Protein AF-A0A9E1DV32-F1 (afdb_monomer)

Mean predicted aligned error: 9.3 Å

Foldseek 3Di:
DDPVVVVLVVVCVVQPVVVSVVVCVVAPPDDDDDADVVGDNDPVRLLVVLLVVVVVVDDLVNSCVSSVHDSVVSVCSNPPPD

pLDDT: mean 88.38, std 9.8, range [53.91, 97.62]

Sequence (82 aa):
MSENEVNLKLLESITGSEVFKQILEAFPGERLYIPGRGEFTSKQERNNAIRRDFYNGVDVDALAEKYKLSATSVYRIIND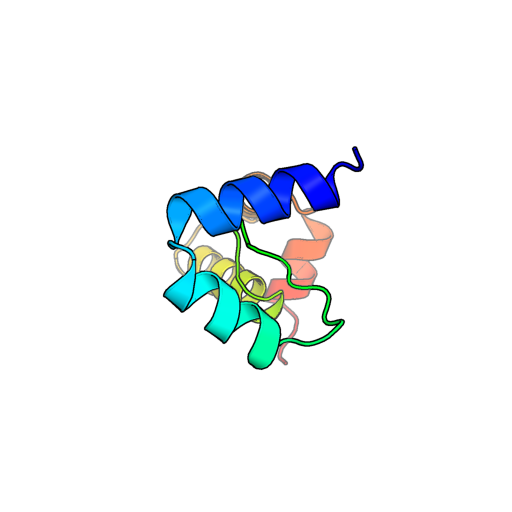RG

Nearest PDB structures (foldseek):
  2x48-assembly1_A  TM=7.943E-01  e=4.406E-01  Sulfolobus islandicus rod-shaped 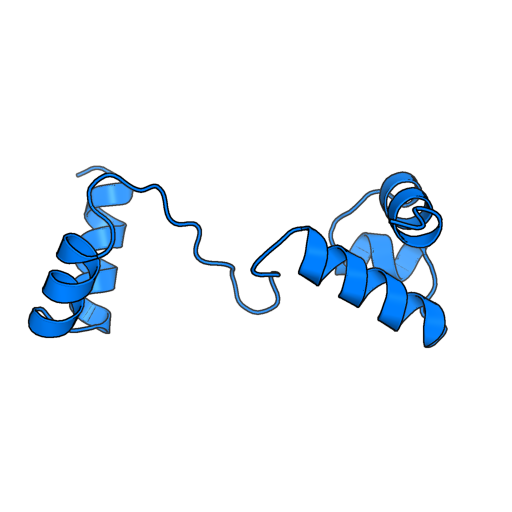virus 1
  8b4h-assembly1_D  TM=9.051E-01  e=1.044E+00  Geobacillus stearothermophilus
  8b4h-assembly1_A  TM=9.521E-01  e=1.421E+00  Geobacillus stearothermophilus
  2r0q-assembly1_E  TM=4.455E-01  e=1.977E-01  Staphylococcus aureus
  2r0q-assembly1_F  TM=4.623E-01  e=3.443E-01  Staphylococcus aureus

Structure (mmCIF, N/CA/C/O backbone):
data_AF-A0A9E1DV32-F1
#
_entry.id   AF-A0A9E1DV32-F1
#
loop_
_atom_site.group_PDB
_atom_site.id
_atom_site.type_symbol
_atom_site.label_atom_id
_atom_site.label_alt_id
_atom_site.label_comp_id
_atom_site.label_asym_id
_atom_site.label_enti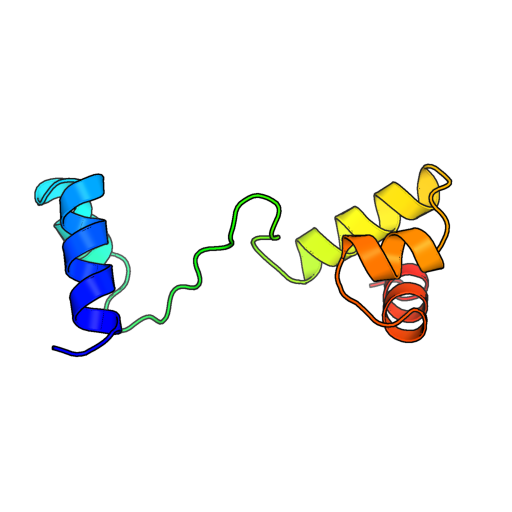ty_id
_atom_site.label_seq_id
_atom_site.pdbx_PDB_ins_code
_atom_site.Cartn_x
_atom_site.Cartn_y
_atom_site.Cartn_z
_atom_site.occupancy
_atom_site.B_iso_or_equiv
_atom_site.auth_seq_id
_atom_site.auth_comp_id
_atom_site.auth_asym_id
_atom_site.auth_atom_id
_atom_site.pdbx_PDB_model_num
ATOM 1 N N . MET A 1 1 ? -6.178 17.847 16.353 1.00 70.00 1 MET A N 1
ATOM 2 C CA . MET A 1 1 ? -6.559 16.543 15.774 1.00 70.00 1 MET A CA 1
ATOM 3 C C . MET A 1 1 ? -5.315 15.909 15.194 1.00 70.00 1 MET A C 1
ATOM 5 O O . MET A 1 1 ? -4.509 16.636 14.623 1.00 70.00 1 MET A O 1
ATOM 9 N N . SER A 1 2 ? -5.125 14.606 15.385 1.00 91.56 2 SER A N 1
ATOM 10 C CA . SER A 1 2 ? -4.005 13.897 14.747 1.00 91.56 2 SER A CA 1
ATOM 11 C C . SER A 1 2 ? -4.301 13.634 13.267 1.00 91.56 2 SER A C 1
ATOM 13 O O . SER A 1 2 ? -5.466 13.596 12.873 1.00 91.56 2 SER A O 1
ATOM 15 N N . GLU A 1 3 ? -3.267 13.420 12.453 1.00 89.31 3 GLU A N 1
ATOM 16 C CA . GLU A 1 3 ? -3.428 13.013 11.047 1.00 89.31 3 GLU A CA 1
ATOM 17 C C . GLU A 1 3 ? -4.293 11.746 10.924 1.00 89.31 3 GLU A C 1
ATOM 19 O O . GLU A 1 3 ? -5.210 11.683 10.108 1.00 89.31 3 GLU A O 1
ATOM 24 N N . ASN A 1 4 ? -4.088 10.779 11.823 1.00 90.56 4 ASN A N 1
ATOM 25 C CA . ASN A 1 4 ? -4.897 9.564 11.883 1.00 90.56 4 ASN A CA 1
ATOM 26 C C . ASN A 1 4 ? -6.378 9.855 12.186 1.00 90.56 4 ASN A C 1
ATOM 28 O O . ASN A 1 4 ? -7.263 9.264 11.580 1.00 90.56 4 ASN A O 1
ATOM 32 N N . GLU A 1 5 ? -6.662 10.794 13.091 1.00 93.06 5 GLU A N 1
ATOM 33 C CA . GLU A 1 5 ? -8.036 11.190 13.422 1.00 93.06 5 GLU A CA 1
ATOM 34 C C . GLU A 1 5 ? -8.755 11.825 12.219 1.00 93.06 5 GLU A C 1
ATOM 36 O O . GLU A 1 5 ? -9.943 11.585 12.010 1.00 93.06 5 GLU A O 1
ATOM 41 N N . VAL A 1 6 ? -8.037 12.603 11.402 1.00 95.69 6 VAL A N 1
ATOM 42 C CA . VAL A 1 6 ? -8.575 13.183 10.161 1.00 95.69 6 VAL A CA 1
ATOM 43 C C . VAL A 1 6 ? -8.854 12.089 9.129 1.00 95.69 6 VAL A C 1
ATOM 45 O O . VAL A 1 6 ? -9.939 12.062 8.548 1.00 95.69 6 VAL A O 1
ATOM 48 N N . ASN A 1 7 ? -7.917 11.158 8.944 1.00 94.19 7 ASN A N 1
ATOM 49 C CA . ASN A 1 7 ? -8.069 10.052 7.998 1.00 94.19 7 ASN A CA 1
ATOM 50 C C . ASN A 1 7 ? -9.240 9.130 8.368 1.00 94.19 7 ASN A C 1
ATOM 52 O O . ASN A 1 7 ? -9.988 8.719 7.485 1.00 94.19 7 ASN A O 1
ATOM 56 N N . LEU A 1 8 ? -9.449 8.853 9.659 1.00 94.38 8 LEU A N 1
ATOM 57 C CA . LEU A 1 8 ? -10.584 8.052 10.127 1.00 94.38 8 LEU A CA 1
ATOM 58 C C . LEU A 1 8 ? -11.930 8.749 9.879 1.00 94.38 8 LEU A C 1
ATOM 60 O O . LEU A 1 8 ? -12.861 8.102 9.410 1.00 94.38 8 LEU A O 1
ATOM 64 N N . LYS A 1 9 ? -12.022 10.068 10.102 1.00 96.06 9 LYS A N 1
ATOM 65 C CA . LYS A 1 9 ? -13.233 10.847 9.775 1.00 96.06 9 LYS A CA 1
ATOM 66 C C . LYS A 1 9 ? -13.527 10.848 8.275 1.00 96.06 9 LYS A C 1
ATOM 68 O O . LYS A 1 9 ? -14.682 10.755 7.866 1.00 96.06 9 LYS A O 1
ATOM 73 N N . LEU A 1 10 ? -12.489 10.944 7.445 1.00 95.88 10 LEU A N 1
ATOM 74 C CA . LEU A 1 10 ? -12.640 10.847 5.995 1.00 95.88 10 LEU A CA 1
ATOM 75 C C . LEU A 1 10 ? -13.106 9.446 5.577 1.00 95.88 10 LEU A C 1
ATOM 77 O O . LEU A 1 10 ? -14.001 9.326 4.745 1.00 95.88 10 LEU A O 1
ATOM 81 N N . LEU A 1 11 ? -12.534 8.397 6.170 1.00 94.75 11 LEU A N 1
ATOM 82 C CA . LEU A 1 11 ? -12.923 7.018 5.889 1.00 94.75 11 LEU A CA 1
ATOM 83 C C . LEU A 1 11 ? -14.390 6.762 6.261 1.00 94.75 11 LEU A C 1
ATOM 85 O O . LEU A 1 11 ? -15.115 6.166 5.464 1.00 94.75 11 LEU A O 1
ATOM 89 N N . GLU A 1 12 ? -14.849 7.264 7.410 1.00 97.12 12 GLU A N 1
ATOM 90 C CA . GLU A 1 12 ? -16.262 7.205 7.802 1.00 97.12 12 GLU A CA 1
ATOM 91 C C . GLU A 1 12 ? -17.163 7.953 6.807 1.00 97.12 12 GLU A C 1
ATOM 93 O O . GLU A 1 12 ? -18.189 7.424 6.391 1.00 97.12 12 GLU A O 1
ATOM 98 N N . SER A 1 13 ? -16.757 9.144 6.356 1.00 97.44 13 SER A N 1
ATOM 99 C CA . SER A 1 13 ? -17.504 9.927 5.359 1.00 97.44 13 SER A CA 1
ATOM 100 C C . SER A 1 13 ? -17.659 9.194 4.016 1.00 97.44 13 SER A C 1
ATOM 102 O O . SER A 1 13 ? -18.720 9.245 3.397 1.00 97.44 13 SER A O 1
ATOM 104 N N . ILE A 1 14 ? -16.621 8.476 3.573 1.00 96.75 14 ILE A N 1
ATOM 105 C CA . ILE A 1 14 ? -16.629 7.726 2.305 1.00 96.75 14 ILE A CA 1
ATOM 106 C C . ILE A 1 14 ? -17.461 6.443 2.410 1.00 96.75 14 ILE A C 1
ATOM 108 O O . ILE A 1 14 ? -18.152 6.075 1.461 1.00 96.75 14 ILE A O 1
ATOM 112 N N . THR A 1 15 ? -17.358 5.732 3.533 1.00 94.31 15 THR A N 1
ATOM 113 C CA . THR A 1 15 ? -17.943 4.388 3.694 1.00 94.31 15 THR A CA 1
ATOM 114 C C . THR A 1 15 ? -19.330 4.400 4.337 1.00 94.31 15 THR A C 1
ATOM 116 O O . THR A 1 15 ? -20.090 3.448 4.169 1.00 94.31 15 THR A O 1
ATOM 119 N N . GLY A 1 16 ? -19.688 5.486 5.024 1.00 97.56 16 GLY A N 1
ATOM 120 C CA . GLY A 1 16 ? -20.872 5.577 5.870 1.00 97.56 16 GLY A CA 1
ATOM 121 C C . GLY A 1 16 ? -20.669 4.886 7.222 1.00 97.56 16 GLY A C 1
ATOM 122 O O . GLY A 1 16 ? -19.915 3.920 7.348 1.00 97.56 16 GLY A O 1
ATOM 123 N N . SER A 1 17 ? -21.377 5.362 8.249 1.00 96.25 17 SER A N 1
ATOM 124 C CA . SER A 1 17 ? -21.148 4.936 9.638 1.00 96.25 17 SER A CA 1
ATOM 125 C C . SER A 1 17 ? -21.361 3.436 9.886 1.00 96.25 17 SER A C 1
ATOM 127 O O . SER A 1 17 ? -20.650 2.855 10.701 1.00 96.25 17 SER A O 1
ATOM 129 N N . GLU A 1 18 ? -22.289 2.785 9.175 1.00 96.94 18 GLU A N 1
ATOM 130 C CA . GLU A 1 18 ? -22.544 1.344 9.343 1.00 96.94 18 GLU A CA 1
ATOM 131 C C . GLU A 1 18 ? -21.353 0.495 8.872 1.00 96.94 18 GLU A C 1
ATOM 13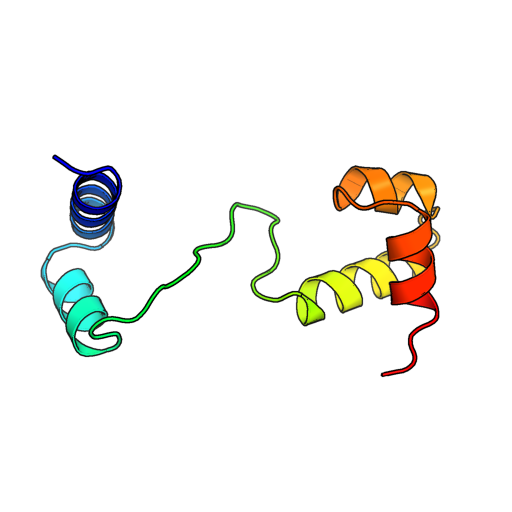3 O O . GLU A 1 18 ? -20.857 -0.358 9.605 1.00 96.94 18 GLU A O 1
ATOM 138 N N . VAL A 1 19 ? -20.829 0.775 7.674 1.00 97.19 19 VAL A N 1
ATOM 139 C CA . VAL A 1 19 ? -19.658 0.067 7.132 1.00 97.19 19 VAL A CA 1
ATOM 140 C C . VAL A 1 19 ? -18.408 0.419 7.933 1.00 97.19 19 VAL A C 1
ATOM 142 O O . VAL A 1 19 ? -17.602 -0.456 8.239 1.00 97.19 19 VAL A O 1
ATOM 145 N N . PHE A 1 20 ? -18.259 1.684 8.331 1.00 97.12 20 PHE A N 1
ATOM 146 C CA . PHE A 1 20 ? -17.143 2.111 9.168 1.00 97.12 20 PHE A CA 1
ATOM 147 C C . PHE A 1 20 ? -17.102 1.352 10.501 1.00 97.12 20 PHE A C 1
ATOM 149 O O . PHE A 1 20 ? -16.037 0.895 10.917 1.00 97.12 20 PHE A O 1
ATOM 156 N N . LYS A 1 21 ? -18.259 1.128 11.136 1.00 96.94 21 LYS A N 1
ATOM 157 C CA . LYS A 1 21 ? -18.354 0.320 12.356 1.00 96.94 21 LYS A CA 1
ATOM 158 C C . LYS A 1 21 ? -17.916 -1.129 12.125 1.00 96.94 21 LYS A C 1
ATOM 160 O O . LYS A 1 21 ? -17.129 -1.645 12.913 1.00 96.94 21 LYS A O 1
ATOM 165 N N . GLN A 1 22 ? -18.345 -1.750 11.026 1.00 97.62 22 GLN A N 1
ATOM 166 C CA . GLN A 1 22 ? -17.906 -3.104 10.658 1.00 97.62 22 GLN A CA 1
ATOM 167 C C . GLN A 1 22 ? -16.383 -3.179 10.456 1.00 97.62 22 GLN A C 1
ATOM 169 O O . GLN A 1 22 ? -15.754 -4.149 10.873 1.00 97.62 22 GLN A O 1
ATOM 174 N N . ILE A 1 23 ? -15.769 -2.142 9.874 1.00 94.56 23 ILE A N 1
ATOM 175 C CA . ILE A 1 23 ? -14.308 -2.047 9.725 1.00 94.56 23 ILE A CA 1
ATOM 176 C C . ILE A 1 23 ? -13.624 -1.979 11.100 1.00 94.56 23 ILE A C 1
ATOM 178 O O . ILE A 1 23 ? -12.651 -2.697 11.328 1.00 94.56 23 ILE A O 1
ATOM 182 N N . LEU A 1 24 ? -14.126 -1.154 12.026 1.00 94.31 24 LEU A N 1
ATOM 183 C CA . LEU A 1 24 ? -13.563 -1.047 13.378 1.00 94.31 24 LEU A CA 1
ATOM 184 C C . LEU A 1 24 ? -13.667 -2.363 14.163 1.00 94.31 24 LEU A C 1
ATOM 186 O O . LEU A 1 24 ? -12.743 -2.707 14.899 1.00 94.31 24 LEU A O 1
ATOM 190 N N . GLU A 1 25 ? -14.768 -3.099 13.998 1.00 95.88 25 GLU A N 1
ATOM 191 C CA . GLU A 1 25 ? -14.979 -4.403 14.637 1.00 95.88 25 GLU A CA 1
ATOM 192 C C . GLU A 1 25 ? -14.092 -5.502 14.033 1.00 95.88 25 GLU A C 1
ATOM 194 O O . GLU A 1 25 ? -13.602 -6.363 14.763 1.00 95.88 25 GLU A O 1
ATOM 199 N N . ALA A 1 26 ? -13.847 -5.466 12.720 1.00 95.94 26 ALA A N 1
ATOM 200 C CA . ALA A 1 26 ? -13.012 -6.449 12.034 1.00 95.94 26 ALA A CA 1
ATOM 201 C C . ALA A 1 26 ? -11.504 -6.260 12.287 1.00 95.94 26 ALA A C 1
ATOM 203 O O . ALA A 1 26 ? -10.756 -7.237 12.252 1.00 95.94 26 ALA A O 1
ATOM 204 N N . PHE A 1 27 ? -11.050 -5.027 12.542 1.00 92.94 27 PHE A N 1
ATOM 205 C CA . PHE A 1 27 ? -9.624 -4.681 12.634 1.00 92.94 27 PHE A CA 1
ATOM 206 C C . PHE A 1 27 ? -9.267 -3.876 13.903 1.00 92.94 27 PHE A C 1
ATOM 208 O O . PHE A 1 27 ? -8.729 -2.767 13.808 1.00 92.94 27 PHE A O 1
ATOM 215 N N . PRO A 1 28 ? -9.542 -4.392 15.115 1.00 92.56 28 PRO A N 1
ATOM 216 C CA . PRO A 1 28 ? -9.314 -3.644 16.346 1.00 92.56 28 PRO A CA 1
ATOM 217 C C . PRO A 1 28 ? -7.815 -3.463 16.628 1.00 92.56 28 PRO A C 1
ATOM 219 O O . PRO A 1 28 ? -7.086 -4.422 16.861 1.00 92.56 28 PRO A O 1
ATOM 222 N N . GLY A 1 29 ? -7.349 -2.210 16.648 1.00 89.12 29 GLY A N 1
ATOM 223 C CA . GLY A 1 29 ? -5.956 -1.866 16.975 1.00 89.12 29 GL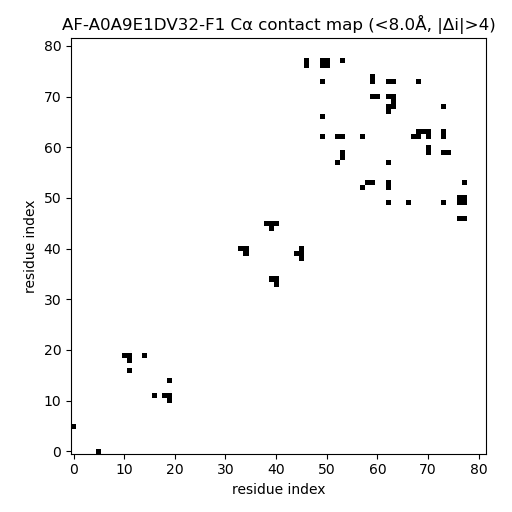Y A CA 1
ATOM 224 C C . GLY A 1 29 ? -4.930 -2.174 15.876 1.00 89.12 29 GLY A C 1
ATOM 225 O O . GLY A 1 29 ? -3.741 -1.913 16.067 1.00 89.12 29 GLY A O 1
ATOM 226 N N . GLU A 1 30 ? -5.377 -2.682 14.728 1.00 89.19 30 GLU A N 1
ATOM 227 C CA . GLU A 1 30 ? -4.522 -2.996 13.586 1.00 89.19 30 GLU A CA 1
ATOM 228 C C . GLU A 1 30 ? -4.046 -1.738 12.849 1.00 89.19 30 GLU A C 1
ATOM 230 O O . GLU A 1 30 ? -4.722 -0.706 12.801 1.00 89.19 30 GLU A O 1
ATOM 235 N N . ARG A 1 31 ? -2.867 -1.829 12.224 1.00 86.50 31 ARG A N 1
ATOM 236 C CA . ARG A 1 31 ? -2.325 -0.773 11.354 1.00 86.50 31 ARG A CA 1
ATOM 237 C C . ARG A 1 31 ? -2.468 -1.188 9.897 1.00 86.50 31 ARG A C 1
ATOM 239 O O . ARG A 1 31 ? -1.613 -1.885 9.357 1.00 86.50 31 ARG A O 1
ATOM 246 N N . LEU A 1 32 ? -3.545 -0.735 9.263 1.00 83.38 32 LEU A N 1
ATOM 247 C CA . LEU A 1 32 ? -3.829 -1.032 7.862 1.00 83.38 32 LEU A CA 1
ATOM 248 C C . LEU A 1 32 ? -3.144 -0.024 6.934 1.00 83.38 32 LEU A C 1
ATOM 250 O O . LEU A 1 32 ? -3.323 1.186 7.064 1.00 83.38 32 LEU A O 1
ATOM 254 N N . TYR A 1 33 ? -2.382 -0.534 5.970 1.00 80.94 33 TYR A N 1
ATOM 255 C CA . TYR A 1 33 ? -1.863 0.254 4.857 1.00 80.94 33 TYR A CA 1
ATOM 256 C C . TYR A 1 33 ? -2.828 0.154 3.674 1.00 80.94 33 TYR A C 1
ATOM 258 O O . TYR A 1 33 ? -3.133 -0.945 3.211 1.00 80.94 33 TYR A O 1
ATOM 266 N N . ILE A 1 34 ? -3.295 1.304 3.186 1.00 82.12 34 ILE A N 1
ATOM 267 C CA . ILE A 1 34 ? -4.135 1.400 1.991 1.00 82.12 34 ILE A CA 1
ATOM 268 C C . ILE A 1 34 ? -3.221 1.811 0.830 1.00 82.12 34 ILE A C 1
ATOM 270 O O . ILE A 1 34 ? -2.737 2.945 0.834 1.00 82.12 34 ILE A O 1
ATOM 274 N N . PRO A 1 35 ? -2.945 0.921 -0.140 1.00 73.75 35 PRO A N 1
ATOM 275 C CA . PRO A 1 35 ? -2.095 1.261 -1.273 1.00 73.75 35 PRO A CA 1
ATOM 276 C C . PRO A 1 35 ? -2.745 2.354 -2.129 1.00 73.75 35 PRO A C 1
ATOM 278 O O . PRO A 1 35 ? -3.956 2.344 -2.367 1.00 73.75 35 PRO A O 1
ATOM 281 N N . GLY A 1 36 ? -1.937 3.293 -2.621 1.00 74.06 36 GLY A N 1
ATOM 282 C CA . GLY A 1 36 ? -2.370 4.265 -3.620 1.00 74.06 36 GLY A CA 1
ATOM 283 C C . GLY A 1 36 ? -2.763 3.603 -4.946 1.00 74.06 36 GLY A C 1
ATOM 284 O O . GLY A 1 36 ? -2.467 2.436 -5.208 1.00 74.06 36 GLY A O 1
ATOM 285 N N . ARG A 1 37 ? -3.423 4.351 -5.840 1.00 54.66 37 ARG A N 1
ATOM 286 C CA . ARG A 1 37 ? -3.723 3.860 -7.198 1.00 54.66 37 ARG A CA 1
ATOM 287 C C . ARG A 1 37 ? -2.430 3.427 -7.901 1.00 54.66 37 ARG A C 1
ATOM 289 O O . ARG A 1 37 ? -1.550 4.251 -8.127 1.00 54.66 37 ARG A O 1
ATOM 296 N N . GLY A 1 38 ? -2.358 2.152 -8.285 1.00 61.34 38 GLY A N 1
ATOM 297 C CA . GLY A 1 38 ? -1.185 1.563 -8.940 1.00 61.34 38 GLY A CA 1
ATOM 298 C C . GLY A 1 38 ? -0.093 1.083 -7.978 1.00 61.34 38 GLY A C 1
ATOM 299 O O . GLY A 1 38 ? 0.927 0.576 -8.439 1.00 61.34 38 GLY A O 1
ATOM 300 N N . GLU A 1 39 ? -0.299 1.210 -6.665 1.00 67.56 39 GLU A N 1
ATOM 301 C CA . GLU A 1 39 ? 0.554 0.591 -5.655 1.00 67.56 39 GLU A CA 1
ATOM 302 C C . GLU A 1 39 ? 0.070 -0.830 -5.350 1.00 67.56 39 GLU A C 1
ATOM 304 O O . GLU A 1 39 ? -1.110 -1.161 -5.458 1.00 67.56 39 GLU A O 1
ATOM 309 N N . PHE A 1 40 ? 1.014 -1.696 -5.003 1.00 69.50 40 PHE A N 1
ATOM 310 C CA . PHE A 1 40 ? 0.758 -3.113 -4.787 1.00 69.50 40 PHE A CA 1
ATOM 311 C C . PHE A 1 40 ? 0.319 -3.360 -3.349 1.00 69.50 40 PHE A C 1
ATOM 313 O O . PHE A 1 40 ? 0.915 -2.816 -2.418 1.00 69.50 40 PHE A O 1
ATOM 320 N N . THR A 1 41 ? -0.663 -4.240 -3.159 1.00 70.19 41 THR A N 1
ATOM 321 C CA . THR A 1 41 ? -1.169 -4.615 -1.827 1.00 70.19 41 THR A CA 1
ATOM 322 C C . THR A 1 41 ? -0.128 -5.385 -1.012 1.00 70.19 41 THR A C 1
ATOM 324 O O . THR A 1 41 ? -0.196 -5.431 0.214 1.00 70.19 41 THR A O 1
ATOM 327 N N . SER A 1 42 ? 0.888 -5.952 -1.673 1.00 77.81 42 SER A N 1
ATOM 328 C CA . SER A 1 42 ? 2.027 -6.584 -1.013 1.00 77.81 42 SER A CA 1
ATOM 329 C C . SER A 1 42 ? 3.331 -6.437 -1.801 1.00 77.81 42 SER A C 1
ATOM 331 O O . SER A 1 42 ? 3.349 -6.277 -3.026 1.00 77.81 42 SER A O 1
ATOM 333 N N . LYS A 1 43 ? 4.467 -6.584 -1.100 1.00 80.88 43 LYS A N 1
ATOM 334 C CA . LYS A 1 43 ? 5.788 -6.693 -1.748 1.00 80.88 43 LYS A CA 1
ATOM 335 C C . LYS A 1 43 ? 5.833 -7.855 -2.744 1.00 80.88 43 LYS A C 1
ATOM 337 O O . LYS A 1 43 ? 6.505 -7.743 -3.765 1.00 80.88 43 LYS A O 1
ATOM 342 N N . GLN A 1 44 ? 5.135 -8.952 -2.454 1.00 83.06 44 GLN A N 1
ATOM 343 C CA . GLN A 1 44 ? 5.107 -10.132 -3.313 1.00 83.06 44 GLN A CA 1
ATOM 344 C C . GLN A 1 44 ? 4.353 -9.860 -4.616 1.00 83.06 44 GLN A C 1
ATOM 346 O O . GLN A 1 44 ? 4.855 -10.185 -5.688 1.00 83.06 44 GLN A O 1
ATOM 351 N N . GLU A 1 45 ? 3.206 -9.188 -4.536 1.00 84.50 45 GLU A N 1
ATOM 352 C CA . GLU A 1 45 ? 2.438 -8.766 -5.707 1.00 84.50 45 GLU A CA 1
ATOM 353 C C . GLU A 1 45 ? 3.256 -7.813 -6.591 1.00 84.50 45 GLU A C 1
ATOM 355 O O . GLU A 1 45 ? 3.373 -8.038 -7.797 1.00 84.50 45 GLU A O 1
ATOM 360 N N . ARG A 1 46 ? 3.931 -6.824 -5.984 1.00 88.00 46 ARG A N 1
ATOM 361 C CA . ARG A 1 46 ? 4.864 -5.937 -6.696 1.00 88.00 46 ARG A CA 1
ATOM 362 C C . ARG A 1 46 ? 5.954 -6.724 -7.406 1.00 88.00 46 ARG A C 1
ATOM 364 O O . ARG A 1 46 ? 6.217 -6.493 -8.580 1.00 88.00 46 ARG A O 1
ATOM 371 N N . ASN A 1 47 ? 6.606 -7.639 -6.694 1.00 90.50 47 ASN A N 1
ATOM 372 C CA . ASN A 1 47 ? 7.710 -8.418 -7.239 1.00 90.50 47 ASN A CA 1
ATOM 373 C C . ASN A 1 47 ? 7.249 -9.312 -8.402 1.00 90.50 47 ASN A C 1
ATOM 375 O O . ASN A 1 47 ? 7.954 -9.428 -9.400 1.00 90.50 47 ASN A O 1
ATOM 379 N N . ASN A 1 48 ? 6.048 -9.886 -8.316 1.00 89.00 48 ASN A N 1
ATOM 380 C CA . ASN A 1 48 ? 5.451 -10.650 -9.410 1.00 89.00 48 ASN A CA 1
ATOM 381 C C . ASN A 1 48 ? 5.140 -9.766 -10.623 1.00 89.00 48 ASN A C 1
ATOM 383 O O . ASN A 1 48 ? 5.408 -10.171 -11.753 1.00 89.00 48 ASN A O 1
ATOM 387 N N . ALA A 1 49 ? 4.635 -8.550 -10.405 1.00 89.38 49 ALA A N 1
ATOM 388 C CA . ALA A 1 49 ? 4.411 -7.593 -11.482 1.00 89.38 49 ALA A CA 1
ATOM 389 C C . ALA A 1 49 ? 5.725 -7.154 -12.152 1.00 89.38 49 ALA A C 1
ATOM 391 O O . ALA A 1 49 ? 5.789 -7.149 -13.376 1.00 89.38 49 ALA A O 1
ATOM 392 N N . ILE A 1 50 ? 6.781 -6.884 -11.372 1.00 91.31 50 ILE A N 1
ATOM 393 C CA . ILE A 1 50 ? 8.129 -6.576 -11.889 1.00 91.31 50 ILE A CA 1
ATOM 394 C C . ILE A 1 50 ? 8.639 -7.715 -12.778 1.00 91.31 50 ILE A C 1
ATOM 396 O O . ILE A 1 50 ? 9.099 -7.466 -13.889 1.00 91.31 50 ILE A O 1
ATOM 400 N N . ARG A 1 51 ? 8.527 -8.972 -12.324 1.00 92.00 51 ARG A N 1
ATOM 401 C CA . ARG A 1 51 ? 8.942 -10.141 -13.117 1.00 92.00 51 ARG A CA 1
ATOM 402 C C . ARG A 1 51 ? 8.148 -10.255 -14.414 1.00 92.00 51 ARG A C 1
ATOM 404 O O . ARG A 1 51 ? 8.737 -10.474 -15.463 1.00 92.00 51 ARG A O 1
ATOM 411 N N . ARG A 1 52 ? 6.823 -10.095 -14.356 1.00 91.31 52 ARG A N 1
ATOM 412 C CA . ARG A 1 52 ? 5.961 -10.157 -15.544 1.00 91.31 52 ARG A CA 1
ATOM 413 C C . ARG A 1 52 ? 6.338 -9.090 -16.569 1.00 91.31 52 ARG A C 1
ATOM 415 O O . ARG A 1 52 ? 6.459 -9.408 -17.745 1.00 91.31 52 ARG A O 1
ATOM 422 N N . ASP A 1 53 ? 6.537 -7.852 -16.132 1.00 91.00 53 ASP A N 1
ATOM 423 C CA . ASP A 1 53 ? 6.900 -6.756 -17.029 1.00 91.00 53 ASP A CA 1
ATOM 424 C C . ASP A 1 53 ? 8.297 -6.972 -17.639 1.00 91.00 53 ASP A C 1
ATOM 426 O O . ASP A 1 53 ? 8.475 -6.751 -18.835 1.00 91.00 53 ASP A O 1
ATOM 430 N N . PHE A 1 54 ? 9.251 -7.512 -16.873 1.00 92.88 54 PHE A N 1
ATOM 431 C CA . PHE A 1 54 ? 10.552 -7.934 -17.401 1.00 92.88 54 PHE A CA 1
ATOM 432 C C . PHE A 1 54 ? 10.423 -9.032 -18.472 1.00 92.88 54 PHE A C 1
ATOM 434 O O . PHE A 1 54 ? 10.996 -8.912 -19.551 1.00 92.88 54 PHE A O 1
ATOM 441 N N . TYR A 1 55 ? 9.618 -10.076 -18.228 1.00 90.94 55 TYR A N 1
ATOM 442 C CA . TYR A 1 55 ? 9.363 -11.134 -19.219 1.00 90.94 55 TYR A CA 1
ATOM 443 C C . TYR A 1 55 ? 8.628 -10.634 -20.471 1.00 90.94 55 TYR A C 1
ATOM 445 O O . TYR A 1 55 ? 8.762 -11.235 -21.535 1.00 90.94 55 TYR A O 1
ATOM 453 N N . ASN A 1 56 ? 7.900 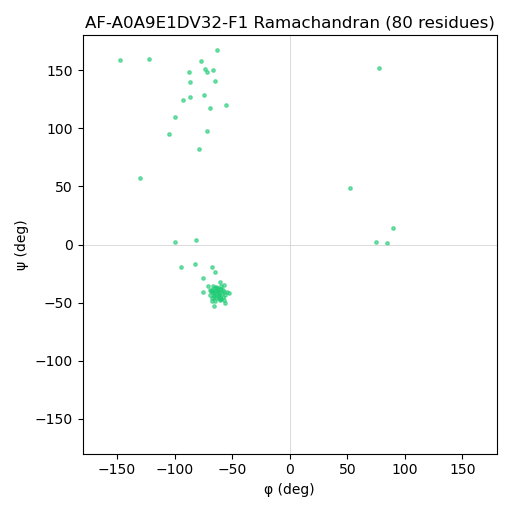-9.521 -20.367 1.00 91.69 56 ASN A N 1
ATOM 454 C CA . ASN A 1 56 ? 7.288 -8.832 -21.502 1.00 91.69 56 ASN A CA 1
ATOM 455 C C . ASN A 1 56 ? 8.273 -7.916 -22.261 1.00 91.69 56 ASN A C 1
ATOM 457 O O . ASN A 1 56 ? 7.860 -7.227 -23.192 1.00 91.69 56 ASN A O 1
ATOM 461 N N . GLY A 1 57 ? 9.555 -7.899 -21.882 1.00 91.81 57 GLY A N 1
ATOM 462 C CA . GLY A 1 57 ? 10.613 -7.153 -22.565 1.00 91.81 57 GLY A CA 1
ATOM 463 C C . GLY A 1 57 ? 10.819 -5.721 -22.068 1.00 91.81 57 GLY A C 1
ATOM 464 O O . GLY A 1 57 ? 11.485 -4.944 -22.749 1.00 91.81 57 GLY A O 1
ATOM 465 N N . VAL A 1 58 ? 10.261 -5.344 -20.910 1.00 93.50 58 VAL A N 1
ATOM 466 C CA . VAL A 1 58 ? 10.538 -4.034 -20.301 1.00 93.50 58 VAL A CA 1
ATOM 467 C C . VAL A 1 58 ? 11.938 -4.044 -19.685 1.00 93.50 58 VAL A C 1
ATOM 469 O O . VAL A 1 58 ? 12.269 -4.929 -18.895 1.00 93.50 58 VAL A O 1
ATOM 472 N N . ASP A 1 59 ? 12.745 -3.041 -20.032 1.00 94.44 59 ASP A N 1
ATOM 473 C CA . ASP A 1 59 ? 14.115 -2.909 -19.538 1.00 94.44 59 ASP A CA 1
ATOM 474 C C . ASP A 1 59 ? 14.179 -2.623 -18.025 1.00 94.44 59 ASP A C 1
ATOM 476 O O . ASP A 1 59 ? 13.282 -2.005 -17.441 1.00 94.44 59 ASP A O 1
ATOM 480 N N . VAL A 1 60 ? 15.259 -3.069 -17.381 1.00 92.81 60 VAL A N 1
ATOM 481 C CA . VAL A 1 60 ? 15.468 -2.945 -15.934 1.00 92.81 60 VAL A CA 1
ATOM 482 C C . VAL A 1 60 ? 15.477 -1.490 -15.465 1.00 92.81 60 VAL A C 1
ATOM 484 O O . VAL A 1 60 ? 14.939 -1.216 -14.390 1.00 92.81 60 VAL A O 1
ATOM 487 N N . ASP A 1 61 ? 16.011 -0.558 -16.252 1.00 93.12 61 ASP A N 1
ATOM 488 C CA . ASP A 1 61 ? 16.033 0.861 -15.882 1.00 93.12 61 ASP A CA 1
ATOM 489 C C . ASP A 1 61 ? 14.619 1.463 -15.913 1.00 93.12 61 ASP A C 1
ATOM 491 O O . ASP A 1 61 ? 14.212 2.175 -14.990 1.00 93.12 61 ASP A O 1
ATOM 495 N N . ALA A 1 62 ? 13.807 1.077 -16.902 1.00 90.94 62 ALA A N 1
ATOM 496 C CA . ALA A 1 62 ? 12.401 1.476 -16.982 1.00 90.94 62 ALA A CA 1
ATOM 497 C C . ALA A 1 62 ? 11.561 0.871 -15.840 1.00 90.94 62 ALA A C 1
ATOM 499 O O . ALA A 1 62 ? 10.657 1.519 -15.305 1.00 90.94 62 ALA A O 1
ATOM 500 N N . LEU A 1 63 ? 11.867 -0.360 -15.417 1.00 91.69 63 LEU A N 1
ATOM 501 C CA . LEU A 1 63 ? 11.251 -0.979 -14.239 1.00 91.69 63 LEU A CA 1
ATOM 502 C C . LEU A 1 63 ? 11.672 -0.276 -12.941 1.00 91.69 63 LEU A C 1
ATOM 504 O O . LEU A 1 63 ? 10.840 -0.060 -12.060 1.00 91.69 63 LEU A O 1
ATOM 508 N N . ALA A 1 64 ? 12.941 0.102 -12.809 1.00 92.19 64 ALA A N 1
ATOM 509 C CA . ALA A 1 64 ? 13.443 0.835 -11.652 1.00 92.19 64 ALA A CA 1
ATOM 510 C C . ALA A 1 64 ? 12.691 2.163 -11.466 1.00 92.19 64 ALA A C 1
ATOM 512 O O . ALA A 1 64 ? 12.216 2.455 -10.364 1.00 92.19 64 ALA A O 1
ATOM 513 N N . GLU A 1 65 ? 12.482 2.908 -12.553 1.00 90.06 65 GLU A N 1
ATOM 514 C CA . GLU A 1 65 ? 11.705 4.148 -12.545 1.00 90.06 65 GLU A CA 1
ATOM 515 C C . GLU A 1 65 ? 10.221 3.898 -12.228 1.00 90.06 65 GLU A C 1
ATOM 517 O O . GLU A 1 65 ? 9.683 4.460 -11.269 1.00 90.06 65 GLU A O 1
ATOM 522 N N . LYS A 1 66 ? 9.568 2.990 -12.968 1.00 86.25 66 LYS A N 1
ATOM 523 C CA . LYS A 1 66 ? 8.134 2.684 -12.823 1.00 86.25 66 LYS A CA 1
ATOM 524 C C . LYS A 1 66 ? 7.762 2.228 -11.412 1.00 86.25 66 LYS A C 1
ATOM 526 O O . LYS A 1 66 ? 6.703 2.591 -10.903 1.00 86.25 66 LYS A O 1
ATOM 531 N N . TYR A 1 67 ? 8.621 1.432 -10.780 1.00 87.75 67 TYR A N 1
ATOM 532 C CA . TYR A 1 67 ? 8.374 0.852 -9.459 1.00 87.75 67 TYR A CA 1
ATOM 533 C C . TYR A 1 67 ? 9.069 1.606 -8.318 1.00 87.75 67 TYR A C 1
ATOM 535 O O . TYR A 1 67 ? 8.949 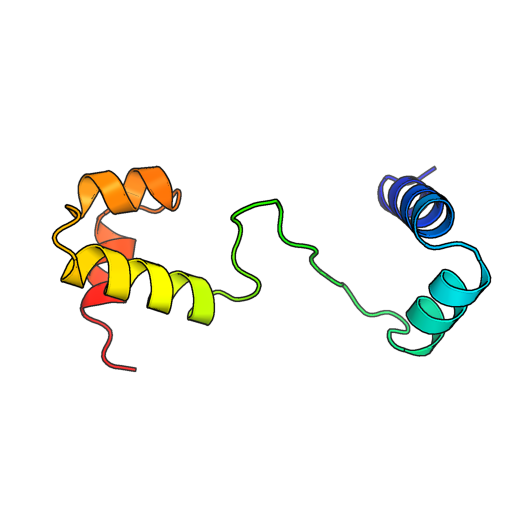1.186 -7.164 1.00 87.75 67 TYR A O 1
ATOM 543 N N . LYS A 1 68 ? 9.772 2.709 -8.619 1.00 87.31 68 LYS A N 1
ATOM 544 C CA . LYS A 1 68 ? 10.550 3.519 -7.665 1.00 87.31 68 LYS A CA 1
ATOM 545 C C . LYS A 1 68 ? 11.531 2.674 -6.841 1.00 87.31 68 LYS A C 1
ATOM 547 O O . LYS A 1 68 ? 11.578 2.751 -5.612 1.00 87.31 68 LYS A O 1
ATOM 552 N N . LEU A 1 69 ? 12.298 1.830 -7.523 1.00 89.06 69 LEU A N 1
ATOM 553 C CA . LEU A 1 69 ? 13.310 0.948 -6.941 1.00 89.06 69 LEU A CA 1
ATOM 554 C C . LEU A 1 69 ? 14.679 1.218 -7.559 1.00 89.06 69 LEU A C 1
ATOM 556 O O . LEU A 1 69 ? 14.778 1.743 -8.658 1.00 89.06 69 LEU A O 1
ATOM 560 N N . SER A 1 70 ? 15.753 0.813 -6.879 1.00 92.81 70 SER A N 1
ATOM 561 C CA . SER A 1 70 ? 17.073 0.786 -7.515 1.00 92.81 70 SER A CA 1
ATOM 562 C C . SER A 1 70 ? 17.161 -0.352 -8.535 1.00 92.81 70 SER A C 1
ATOM 564 O O . SER A 1 70 ? 16.597 -1.427 -8.308 1.00 92.81 70 SER A O 1
ATOM 566 N N . ALA A 1 71 ? 17.942 -0.163 -9.603 1.00 92.44 71 ALA A N 1
ATOM 567 C CA . ALA A 1 71 ? 18.212 -1.210 -10.593 1.00 92.44 71 ALA A CA 1
ATOM 568 C C . ALA A 1 71 ? 18.715 -2.505 -9.927 1.00 92.44 71 ALA A C 1
ATOM 570 O O . ALA A 1 71 ? 18.224 -3.593 -10.213 1.00 92.44 71 ALA A O 1
ATOM 571 N N . THR A 1 72 ? 19.602 -2.397 -8.930 1.00 94.31 72 THR A N 1
ATOM 572 C CA . THR A 1 72 ? 20.067 -3.539 -8.123 1.00 94.31 72 THR A CA 1
ATOM 573 C C . THR A 1 72 ? 18.921 -4.285 -7.434 1.00 94.31 72 THR A C 1
ATOM 575 O O . THR A 1 72 ? 18.915 -5.515 -7.396 1.00 94.31 72 THR A O 1
ATOM 578 N N . SER A 1 73 ? 17.932 -3.565 -6.894 1.00 91.69 73 SER A N 1
ATOM 579 C CA . SER A 1 73 ? 16.763 -4.183 -6.256 1.00 91.69 73 SER A CA 1
ATOM 580 C C . SER A 1 73 ? 15.894 -4.916 -7.272 1.00 91.69 73 SER A C 1
ATOM 582 O O . SER A 1 73 ? 15.407 -6.003 -6.969 1.00 91.69 73 SER A O 1
ATOM 584 N N . VAL A 1 74 ? 15.727 -4.347 -8.468 1.00 92.69 74 VAL A N 1
ATOM 585 C CA . VAL A 1 74 ? 14.986 -4.963 -9.575 1.00 92.69 74 VAL A CA 1
ATOM 586 C C . VAL A 1 74 ? 15.690 -6.238 -10.048 1.00 92.69 74 VAL A C 1
ATOM 588 O O . VAL A 1 74 ? 15.056 -7.290 -10.080 1.00 92.69 74 VAL A O 1
ATOM 591 N N . TYR A 1 75 ? 17.007 -6.196 -10.285 1.00 94.06 75 TYR A N 1
ATOM 592 C CA . TYR A 1 75 ? 17.807 -7.384 -10.611 1.00 94.06 75 TYR A CA 1
ATOM 593 C C . TYR A 1 75 ? 17.687 -8.476 -9.552 1.00 94.06 75 TYR A C 1
ATOM 595 O O . TYR A 1 75 ? 17.511 -9.647 -9.884 1.00 94.06 75 TYR A O 1
ATOM 603 N N . ARG A 1 76 ? 17.739 -8.100 -8.268 1.00 93.62 76 ARG A N 1
ATOM 604 C CA . ARG A 1 76 ? 17.538 -9.053 -7.177 1.00 93.62 76 ARG A CA 1
ATOM 605 C C . ARG A 1 76 ? 16.155 -9.691 -7.262 1.00 93.62 76 ARG A C 1
ATOM 607 O O . ARG A 1 76 ? 16.066 -10.901 -7.190 1.00 93.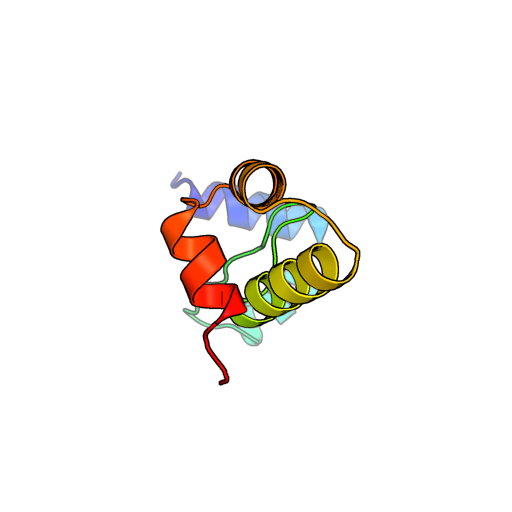62 76 ARG A O 1
ATOM 614 N N . ILE A 1 77 ? 15.095 -8.907 -7.453 1.00 92.69 77 ILE A N 1
ATOM 615 C CA . ILE A 1 77 ? 13.713 -9.407 -7.550 1.00 92.69 77 ILE A CA 1
ATOM 616 C C . ILE A 1 77 ? 13.527 -10.360 -8.741 1.00 92.69 77 ILE A C 1
ATOM 618 O O . ILE A 1 77 ? 12.845 -11.376 -8.606 1.00 92.69 77 ILE A O 1
ATOM 622 N N . ILE A 1 78 ? 14.128 -10.048 -9.891 1.00 91.75 78 ILE A N 1
ATOM 623 C CA . ILE A 1 78 ? 14.069 -10.888 -11.095 1.00 91.75 78 ILE A CA 1
ATOM 624 C C . ILE A 1 78 ? 14.794 -12.221 -10.864 1.00 91.75 78 ILE A C 1
ATOM 626 O O . ILE A 1 78 ? 14.253 -13.273 -11.197 1.00 91.75 78 ILE A O 1
ATOM 630 N N . ASN A 1 79 ? 15.987 -12.180 -10.263 1.00 89.12 79 ASN A N 1
ATOM 631 C CA . ASN A 1 79 ? 16.831 -13.359 -10.051 1.00 89.12 79 ASN A CA 1
ATOM 632 C C . ASN A 1 79 ? 16.447 -14.194 -8.822 1.00 89.12 79 ASN A C 1
ATOM 634 O O . ASN A 1 79 ? 16.871 -15.344 -8.709 1.00 89.12 79 ASN A O 1
ATOM 638 N N . ASP A 1 80 ? 15.665 -13.629 -7.906 1.00 83.50 80 ASP A N 1
ATOM 639 C CA . ASP A 1 80 ? 15.168 -14.317 -6.722 1.00 83.50 80 ASP A CA 1
ATOM 640 C C . ASP A 1 80 ? 14.104 -15.339 -7.138 1.00 83.50 80 ASP A C 1
ATOM 642 O O . ASP A 1 80 ? 12.942 -15.000 -7.398 1.00 83.50 80 ASP A O 1
ATOM 646 N N . ARG A 1 81 ? 14.542 -16.596 -7.258 1.00 59.88 81 ARG A N 1
ATOM 647 C CA . ARG A 1 81 ? 13.694 -17.781 -7.410 1.00 59.88 81 ARG A CA 1
ATOM 648 C C . ARG A 1 81 ? 13.173 -18.128 -6.019 1.00 59.88 81 ARG A C 1
ATOM 650 O O . ARG A 1 81 ? 13.805 -18.911 -5.318 1.00 59.88 81 ARG A O 1
ATOM 657 N N . GLY A 1 82 ? 12.108 -17.441 -5.607 1.00 53.91 82 GLY A N 1
ATOM 658 C CA . GLY A 1 82 ? 11.391 -17.765 -4.370 1.00 53.91 82 GLY A CA 1
ATOM 659 C C . GLY A 1 82 ? 11.026 -19.241 -4.296 1.00 53.91 82 GLY A C 1
ATOM 660 O O . GLY A 1 82 ? 10.742 -19.821 -5.371 1.00 53.91 82 GLY A O 1
#

Radius of gyration: 17.91 Å; Cα contacts (8 Å, |Δi|>4): 42; chains: 1; bounding box: 43×34×40 Å

InterPro domains:
  IPR009057 Homedomain-like superfamily [SSF46689] (12-80)
  IPR014875 Mor transcription activator [PF08765] (13-79)

Organism: NCBI:txid853

Secondary structure (DSSP, 8-state):
--HHHHHHHHHHHHH-HHHHHHHHHHSTT-----PPTT--SSHHHHHHHHHHHHHTT--HHHHHHHHT--HHHHHHHHH---

Solvent-accessible surface area (backbone atoms only — not comparable to full-atom values): 5002 Å² total; per-residue (Å²): 132,53,73,66,59,53,52,52,53,51,48,30,68,76,57,36,67,71,54,38,50,52,51,52,70,76,46,71,92,62,87,83,83,80,61,55,94,93,49,54,93,39,73,65,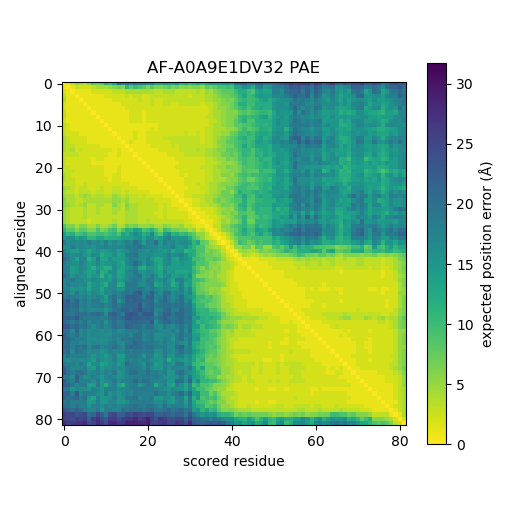56,40,43,53,51,53,41,52,43,42,76,71,69,49,52,63,67,60,48,13,62,77,68,74,45,52,52,69,56,49,53,48,51,63,69,55,80,123